Protein AF-A0A1A9NLR8-F1 (afdb_monomer_lite)

Secondary structure (DSSP, 8-state):
--TT-S-TTS-S----EEEEEEEE--TT--EEEEEE--SSTTB----EEESBS-EE---B-TT-TTS-SBPTT--SS-B--SS---SSEES---SSPPPPPTGGGB--B-TTEEEEEEEEESS-SSS--B-B--EEEEEE--S-S---EEEEEEEEEE--STTPPPEEEEEEEEPP-

Structure (mmCIF, N/CA/C/O backbone):
data_AF-A0A1A9NLR8-F1
#
_entry.id   AF-A0A1A9NLR8-F1
#
loop_
_atom_site.group_PDB
_atom_site.id
_atom_site.type_symbol
_atom_site.label_atom_id
_atom_site.label_alt_id
_atom_site.label_comp_id
_atom_site.label_asym_id
_atom_site.label_entity_id
_atom_site.label_seq_id
_atom_site.pdbx_PDB_ins_code
_atom_site.Cartn_x
_atom_site.Cartn_y
_atom_site.Cartn_z
_atom_site.occupancy
_atom_site.B_iso_or_equiv
_atom_site.auth_seq_id
_atom_site.auth_comp_id
_atom_site.auth_asym_id
_atom_site.auth_atom_id
_atom_site.pdbx_PDB_model_num
ATOM 1 N N . MET A 1 1 ? 13.083 24.124 -10.054 1.00 56.16 1 MET A N 1
ATOM 2 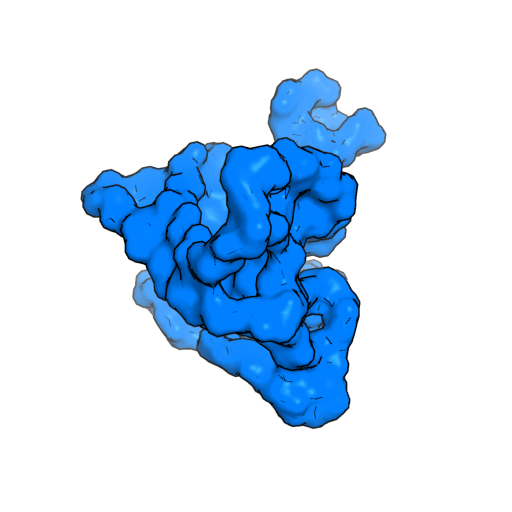C CA . MET A 1 1 ? 12.113 23.399 -9.221 1.00 56.16 1 MET A CA 1
ATOM 3 C C . MET A 1 1 ? 10.734 23.809 -9.664 1.00 56.16 1 MET A C 1
ATOM 5 O O . MET A 1 1 ? 10.439 25.002 -9.686 1.00 56.16 1 MET A O 1
ATOM 9 N N . THR A 1 2 ? 9.950 22.840 -10.097 1.00 62.41 2 THR A N 1
ATOM 10 C CA . THR A 1 2 ? 8.525 23.011 -10.367 1.00 62.41 2 THR A CA 1
ATOM 11 C C . THR A 1 2 ? 7.743 22.633 -9.107 1.00 62.41 2 THR A C 1
ATOM 13 O O . THR A 1 2 ? 8.293 22.059 -8.172 1.00 62.41 2 THR A O 1
ATOM 16 N N . ASN A 1 3 ? 6.459 22.974 -9.032 1.00 70.00 3 ASN A N 1
ATOM 17 C CA . ASN A 1 3 ? 5.599 22.587 -7.905 1.00 70.00 3 ASN A CA 1
ATOM 18 C C . ASN A 1 3 ? 5.229 21.087 -7.903 1.00 70.00 3 ASN A C 1
ATOM 20 O O . ASN A 1 3 ? 4.351 20.692 -7.141 1.00 70.00 3 ASN A O 1
ATOM 24 N N . THR A 1 4 ? 5.856 20.278 -8.762 1.00 75.81 4 THR A N 1
ATOM 25 C CA . THR A 1 4 ? 5.554 18.856 -8.964 1.00 75.81 4 THR A CA 1
ATOM 26 C C . THR A 1 4 ? 6.722 17.926 -8.641 1.00 75.81 4 THR A C 1
ATOM 28 O O . THR A 1 4 ? 6.568 16.732 -8.836 1.00 75.81 4 THR A O 1
ATOM 31 N N . ASP A 1 5 ? 7.862 18.445 -8.169 1.00 80.75 5 ASP A N 1
ATOM 32 C CA . ASP A 1 5 ? 9.069 17.653 -7.888 1.00 80.75 5 ASP A CA 1
ATOM 33 C C . ASP A 1 5 ? 9.018 17.013 -6.488 1.00 80.75 5 ASP A C 1
ATOM 35 O O . ASP A 1 5 ? 8.960 17.733 -5.486 1.00 80.75 5 ASP A O 1
ATOM 39 N N . TYR A 1 6 ? 9.076 15.676 -6.398 1.00 83.69 6 TYR A N 1
ATOM 40 C CA . TYR A 1 6 ? 9.179 14.988 -5.100 1.00 83.69 6 TYR A CA 1
ATOM 41 C C . TYR A 1 6 ? 10.574 15.114 -4.458 1.00 83.69 6 TYR A C 1
ATOM 43 O O . TYR A 1 6 ? 10.671 15.108 -3.229 1.00 83.69 6 TYR A O 1
ATOM 51 N N . ASP A 1 7 ? 11.655 15.218 -5.246 1.00 85.25 7 ASP A N 1
ATOM 52 C CA . ASP A 1 7 ? 13.016 15.445 -4.747 1.00 85.25 7 ASP A CA 1
ATOM 53 C C . ASP A 1 7 ? 13.454 16.881 -5.031 1.00 85.25 7 ASP A C 1
ATOM 55 O O . ASP A 1 7 ? 13.712 17.302 -6.157 1.00 85.25 7 ASP A O 1
ATOM 59 N N . LEU A 1 8 ? 13.583 17.640 -3.947 1.00 83.12 8 LEU A N 1
ATOM 60 C CA . LEU A 1 8 ? 13.893 19.061 -3.996 1.00 83.12 8 LEU A CA 1
ATOM 61 C C . LEU A 1 8 ? 15.324 19.363 -4.472 1.00 83.12 8 LEU A C 1
ATOM 63 O O . LEU A 1 8 ? 15.643 20.521 -4.743 1.00 83.12 8 LEU A O 1
ATOM 67 N N . ASN A 1 9 ? 16.186 18.349 -4.567 1.00 85.44 9 ASN A N 1
ATOM 68 C CA . ASN A 1 9 ? 17.590 18.498 -4.949 1.00 85.44 9 ASN A CA 1
ATOM 69 C C . ASN A 1 9 ? 17.844 18.195 -6.429 1.00 85.44 9 ASN A C 1
ATOM 71 O O . ASN A 1 9 ? 18.928 18.498 -6.931 1.00 85.44 9 ASN A O 1
ATOM 75 N N . THR A 1 10 ? 16.859 17.641 -7.137 1.00 81.50 10 THR A N 1
ATOM 76 C CA . THR A 1 10 ? 16.980 17.303 -8.554 1.00 81.50 10 THR A CA 1
ATOM 77 C C . THR A 1 10 ? 16.056 18.200 -9.373 1.00 81.50 10 THR A C 1
ATOM 79 O O . THR A 1 10 ? 14.843 18.209 -9.203 1.00 81.50 10 THR A O 1
ATOM 82 N N . ALA A 1 11 ? 16.621 19.004 -10.276 1.00 79.56 11 ALA A N 1
ATOM 83 C CA . ALA A 1 11 ? 15.819 19.864 -11.142 1.00 79.56 11 ALA A CA 1
ATOM 84 C C . ALA A 1 11 ? 15.121 19.037 -12.236 1.00 79.56 11 ALA A C 1
ATOM 86 O O . ALA A 1 11 ? 15.792 18.331 -12.987 1.00 79.56 11 ALA A O 1
ATOM 87 N N . GLY A 1 12 ? 13.800 19.169 -12.377 1.00 78.75 12 GLY A N 1
ATOM 88 C CA . GLY A 1 12 ? 13.050 18.469 -13.420 1.00 78.75 12 GLY A CA 1
ATOM 89 C C . GLY A 1 12 ? 11.536 18.579 -13.258 1.00 78.75 12 GLY A C 1
ATOM 90 O O . GLY A 1 12 ? 11.031 19.604 -12.800 1.00 78.75 12 GLY A O 1
ATOM 91 N N . SER A 1 13 ? 10.840 17.533 -13.707 1.00 75.69 13 SER A N 1
ATOM 92 C CA . SER A 1 13 ? 9.443 17.236 -13.383 1.00 75.69 13 SER A CA 1
ATOM 93 C C . SER A 1 13 ? 9.402 15.801 -12.867 1.00 75.69 13 SER A C 1
ATOM 95 O O . SER A 1 13 ? 9.270 14.861 -13.645 1.00 75.69 13 SER A O 1
ATOM 97 N N . GLN A 1 14 ? 9.641 15.643 -11.567 1.00 80.62 14 GLN A N 1
ATOM 98 C CA . GLN A 1 14 ? 9.671 14.347 -10.888 1.00 80.62 14 GLN A CA 1
ATOM 99 C C . GLN A 1 14 ? 8.353 14.098 -10.161 1.00 80.62 14 GLN A C 1
ATOM 101 O O . GLN A 1 14 ? 8.202 14.476 -9.000 1.00 80.62 14 GLN A O 1
ATOM 106 N N . TYR A 1 15 ? 7.403 13.474 -10.848 1.00 84.12 15 TYR A N 1
ATOM 107 C CA . TYR A 1 15 ? 6.089 13.189 -10.284 1.00 84.12 15 TYR A CA 1
ATOM 108 C C . TYR A 1 15 ? 6.140 12.044 -9.275 1.00 84.12 15 TYR A C 1
ATOM 110 O O . TYR A 1 15 ? 6.927 11.110 -9.411 1.00 84.12 15 TYR A O 1
ATOM 118 N N . LEU A 1 16 ? 5.296 12.145 -8.249 1.00 86.31 16 LEU A N 1
ATOM 119 C CA . LEU A 1 16 ? 5.011 11.043 -7.343 1.00 86.31 16 LEU A CA 1
ATOM 120 C C . LEU A 1 16 ? 3.838 10.237 -7.904 1.00 86.31 16 LEU A C 1
ATOM 122 O O . LEU A 1 16 ? 2.772 10.798 -8.171 1.00 86.31 16 LEU A O 1
ATOM 126 N N . GLU A 1 17 ? 4.034 8.934 -7.992 1.00 87.31 17 GLU A N 1
ATOM 127 C CA . GLU A 1 17 ? 3.008 7.934 -8.240 1.00 87.31 17 GLU A CA 1
ATOM 128 C C . GLU A 1 17 ? 2.743 7.195 -6.923 1.00 87.31 17 GLU A C 1
ATOM 130 O O . GLU A 1 17 ? 3.635 6.587 -6.325 1.00 87.31 17 GLU A O 1
ATOM 135 N N . VAL A 1 18 ? 1.522 7.297 -6.405 1.00 89.69 18 VAL A N 1
ATOM 136 C CA . VAL A 1 18 ? 1.140 6.571 -5.193 1.00 89.69 18 VAL A CA 1
ATOM 137 C C . VAL A 1 18 ? 0.496 5.263 -5.620 1.00 89.69 18 VAL A C 1
ATOM 139 O O . VAL A 1 18 ? -0.662 5.257 -6.023 1.00 89.69 18 VAL A O 1
ATOM 142 N N . ASN A 1 19 ? 1.228 4.160 -5.471 1.00 89.44 19 ASN A N 1
ATOM 143 C CA . ASN A 1 19 ? 0.730 2.819 -5.792 1.00 89.44 19 ASN A CA 1
ATOM 144 C C . ASN A 1 19 ? 0.141 2.083 -4.581 1.00 89.44 19 ASN A C 1
ATOM 146 O O . ASN A 1 19 ? -0.362 0.962 -4.674 1.00 89.44 19 ASN A O 1
ATOM 150 N N . ASP A 1 20 ? 0.275 2.673 -3.397 1.00 93.62 20 ASP A N 1
ATOM 151 C CA . ASP A 1 20 ? -0.060 1.999 -2.158 1.00 93.62 20 ASP A CA 1
ATOM 152 C C . ASP A 1 20 ? -0.366 2.983 -1.035 1.00 93.62 20 ASP A C 1
ATOM 154 O O . ASP A 1 20 ? 0.309 4.005 -0.853 1.00 93.62 20 ASP A O 1
ATOM 158 N N . PHE A 1 21 ? -1.395 2.649 -0.266 1.00 93.69 21 PHE A N 1
ATOM 159 C CA . PHE A 1 21 ? -1.870 3.443 0.848 1.00 93.69 21 PHE A CA 1
ATOM 160 C C . PHE A 1 21 ? -2.274 2.559 2.029 1.00 93.69 21 PHE A C 1
ATOM 162 O O . PHE A 1 21 ? -3.135 1.685 1.919 1.00 93.69 21 PHE A O 1
ATOM 169 N N . VAL A 1 22 ? -1.708 2.853 3.200 1.00 96.06 22 VAL A N 1
ATOM 170 C CA . VAL A 1 22 ? -1.943 2.103 4.436 1.00 96.06 22 VAL A CA 1
ATOM 171 C C . VAL A 1 22 ? -2.529 2.974 5.523 1.00 96.06 22 VAL A C 1
ATOM 173 O O . VAL A 1 22 ? -2.077 4.092 5.774 1.00 96.06 22 VAL A O 1
ATOM 176 N N . ARG A 1 23 ? -3.503 2.405 6.232 1.00 96.44 23 ARG A N 1
ATOM 177 C CA . ARG A 1 23 ? -4.078 2.949 7.460 1.00 96.44 23 ARG A CA 1
ATOM 178 C C . ARG A 1 23 ? -3.691 2.083 8.652 1.00 96.44 23 ARG A C 1
ATOM 180 O O . ARG A 1 23 ? -3.844 0.865 8.597 1.00 96.44 23 ARG A O 1
ATOM 187 N N . ALA A 1 24 ? -3.258 2.706 9.743 1.00 95.69 24 ALA A N 1
ATOM 188 C CA . ALA A 1 24 ? -2.900 2.036 10.995 1.00 95.69 24 ALA A CA 1
ATOM 189 C C . ALA A 1 24 ? -3.985 2.183 12.083 1.00 95.69 24 ALA A C 1
ATOM 191 O O . ALA A 1 24 ? -4.933 2.956 11.942 1.00 95.69 24 ALA A O 1
ATOM 192 N N . GLY A 1 25 ? -3.804 1.484 13.210 1.00 93.94 25 GLY A N 1
ATOM 193 C CA . GLY A 1 25 ? -4.610 1.656 14.427 1.00 93.94 25 GLY A CA 1
ATOM 194 C C . GLY A 1 25 ? -5.701 0.603 14.636 1.00 93.94 25 GLY A C 1
ATOM 195 O O . GLY A 1 25 ? -6.610 0.798 15.443 1.00 93.94 25 GLY A O 1
ATOM 196 N N . PHE A 1 26 ? -5.625 -0.520 13.923 1.00 95.06 26 PHE A N 1
ATOM 197 C CA . PHE A 1 26 ? -6.649 -1.568 13.946 1.00 95.06 26 PHE A CA 1
ATOM 198 C C . PHE A 1 26 ? -6.274 -2.787 14.798 1.00 95.06 26 PHE A C 1
ATOM 200 O O . PHE A 1 26 ? -6.958 -3.812 14.736 1.00 95.06 26 PHE A O 1
ATOM 207 N N . SER A 1 27 ? -5.202 -2.700 15.593 1.00 94.12 27 SER A N 1
ATOM 208 C CA . SER A 1 27 ? -4.719 -3.829 16.395 1.00 94.12 27 SER A CA 1
ATOM 209 C C . SER A 1 27 ? -5.808 -4.352 17.333 1.00 94.12 27 SER A C 1
ATOM 211 O O . SER A 1 27 ? -6.480 -3.582 18.019 1.00 94.12 27 SER A O 1
ATOM 213 N N . GLY A 1 28 ? -6.022 -5.670 17.319 1.00 92.88 28 GLY A N 1
ATOM 214 C CA . GLY A 1 28 ? -7.072 -6.329 18.100 1.00 92.88 28 GLY A CA 1
ATOM 215 C C . GLY A 1 28 ? -8.507 -6.025 17.648 1.00 92.88 28 GLY A C 1
ATOM 216 O O . GLY A 1 28 ? -9.447 -6.469 18.306 1.00 92.88 28 GLY A O 1
ATOM 217 N N . ARG A 1 29 ? -8.711 -5.296 16.541 1.00 92.62 29 ARG A N 1
ATOM 218 C CA . ARG A 1 29 ? -10.044 -4.924 16.054 1.00 92.62 29 ARG A CA 1
ATOM 219 C C . ARG A 1 29 ? -10.490 -5.770 14.867 1.00 92.62 29 ARG A C 1
ATOM 221 O O . ARG A 1 29 ? -9.722 -6.090 13.952 1.00 92.62 29 ARG A O 1
ATOM 228 N N . THR A 1 30 ? -11.792 -6.052 14.849 1.00 94.38 30 THR A N 1
ATOM 229 C CA . THR A 1 30 ? -12.476 -6.527 13.642 1.00 94.38 30 THR A CA 1
ATOM 230 C C . THR A 1 30 ? -12.635 -5.357 12.680 1.00 94.38 30 THR A C 1
ATOM 232 O O . THR A 1 30 ? -13.069 -4.271 13.073 1.00 94.38 30 THR A O 1
ATOM 235 N N . VAL A 1 31 ? -12.281 -5.576 11.419 1.00 95.94 31 VAL A N 1
ATOM 236 C CA . VAL A 1 31 ? -12.308 -4.554 10.374 1.00 95.94 31 VAL A CA 1
ATOM 237 C C . VAL A 1 31 ? -13.128 -5.064 9.202 1.00 95.94 31 VAL A C 1
ATOM 239 O O . VAL A 1 31 ? -12.926 -6.188 8.753 1.00 95.94 31 VAL A O 1
ATOM 242 N N . ASN A 1 32 ? -14.015 -4.213 8.696 1.00 96.56 32 ASN A N 1
ATOM 243 C CA . ASN A 1 32 ? -14.578 -4.338 7.359 1.00 96.56 32 ASN A CA 1
ATOM 244 C C . ASN A 1 32 ? -13.941 -3.247 6.506 1.00 96.56 32 ASN A C 1
ATOM 246 O O . ASN A 1 32 ? -13.898 -2.093 6.930 1.00 96.56 32 ASN A O 1
ATOM 250 N N . ALA A 1 33 ? -13.454 -3.593 5.327 1.00 95.44 33 ALA A N 1
ATOM 251 C CA . ALA A 1 33 ? -12.864 -2.630 4.417 1.00 95.44 33 ALA A CA 1
ATOM 252 C C . ALA A 1 33 ? -13.456 -2.817 3.019 1.00 95.44 33 ALA A C 1
ATOM 254 O O . ALA A 1 33 ? -13.974 -3.881 2.680 1.00 95.44 33 ALA A O 1
ATOM 255 N N . GLY A 1 34 ? -13.473 -1.733 2.260 1.00 93.19 34 GLY A N 1
ATOM 256 C CA . GLY A 1 34 ? -14.136 -1.645 0.971 1.00 93.19 34 GLY A CA 1
ATOM 257 C C . GLY A 1 34 ? -13.576 -0.481 0.179 1.00 93.19 34 GLY A C 1
ATOM 258 O O . GLY A 1 34 ? -12.877 0.375 0.721 1.00 93.19 34 GLY A O 1
ATOM 259 N N . TYR A 1 35 ? -13.905 -0.432 -1.098 1.00 91.06 35 TYR A N 1
ATOM 260 C CA . TYR A 1 35 ? -13.591 0.700 -1.950 1.00 91.06 35 TYR A CA 1
ATOM 261 C C . TYR A 1 35 ? -14.752 0.967 -2.897 1.00 91.06 35 TYR A C 1
ATOM 263 O O . TYR A 1 35 ? -15.593 0.098 -3.133 1.00 91.06 35 TYR A O 1
ATOM 271 N N . PHE A 1 36 ? -14.802 2.188 -3.406 1.00 86.69 36 PHE A N 1
ATOM 272 C CA . PHE A 1 36 ? -15.692 2.582 -4.480 1.00 86.69 36 PHE A CA 1
ATOM 273 C C . PHE A 1 36 ? -14.846 3.091 -5.641 1.00 86.69 36 PHE A C 1
ATOM 275 O O . PHE A 1 36 ? -13.907 3.858 -5.429 1.00 86.69 36 PHE A O 1
ATOM 282 N N . VAL A 1 37 ? -15.200 2.638 -6.841 1.00 73.19 37 VAL A N 1
ATOM 283 C CA . VAL A 1 37 ? -14.606 3.080 -8.102 1.00 73.19 37 VAL A CA 1
ATOM 284 C C . VAL A 1 37 ? -15.657 3.912 -8.818 1.00 73.19 37 VAL A C 1
ATOM 286 O O . VAL A 1 37 ? -16.775 3.436 -9.045 1.00 73.19 37 VAL A O 1
ATOM 289 N N . ASN A 1 38 ? -15.325 5.152 -9.153 1.00 68.69 38 ASN A N 1
ATOM 290 C CA . ASN A 1 38 ? -16.161 5.966 -10.015 1.00 68.69 38 ASN A CA 1
ATOM 291 C C . ASN A 1 38 ? -16.040 5.469 -11.460 1.00 68.69 38 ASN A C 1
ATOM 293 O O . ASN A 1 38 ? -14.969 5.096 -11.922 1.00 68.69 38 ASN A O 1
ATOM 297 N N . ASN A 1 39 ? -17.133 5.492 -12.214 1.00 63.28 39 ASN A N 1
ATOM 298 C CA . ASN A 1 39 ? -17.163 5.015 -13.600 1.00 63.28 39 ASN A CA 1
ATOM 299 C C . ASN A 1 39 ? -16.531 5.998 -14.608 1.00 63.28 39 ASN A C 1
ATOM 301 O O . ASN A 1 39 ? -16.740 5.864 -15.815 1.00 63.28 39 ASN A O 1
ATOM 305 N N . SER A 1 40 ? -15.799 7.004 -14.132 1.00 61.12 40 SER A N 1
ATOM 306 C CA . SER A 1 40 ? -15.015 7.892 -14.978 1.00 61.12 40 SER A CA 1
ATOM 307 C C . SER A 1 40 ? -13.667 7.249 -15.286 1.00 61.12 40 SER A C 1
ATOM 309 O O . SER A 1 40 ? -13.002 6.794 -14.363 1.00 61.12 40 SER A O 1
ATOM 311 N N . ASN A 1 41 ? -13.223 7.293 -16.544 1.00 60.28 41 ASN A N 1
ATOM 312 C CA . ASN A 1 41 ? -11.914 6.797 -17.011 1.00 60.28 41 ASN A CA 1
ATOM 313 C C . ASN A 1 41 ? -10.696 7.570 -16.428 1.00 60.28 41 ASN A C 1
ATOM 315 O O . ASN A 1 41 ? -9.700 7.743 -17.121 1.00 60.28 41 ASN A O 1
ATOM 319 N N . GLN A 1 42 ? -10.806 8.145 -15.227 1.00 60.31 42 GLN A N 1
ATOM 320 C CA . GLN A 1 42 ? -9.800 8.991 -14.571 1.00 60.31 42 GLN A CA 1
ATOM 321 C C . GLN A 1 42 ? -9.413 8.510 -13.162 1.00 60.31 42 GLN A C 1
ATOM 323 O O . GLN A 1 42 ? -8.542 9.119 -12.543 1.00 60.31 42 GLN A O 1
ATOM 328 N N . GLU A 1 43 ? -10.072 7.467 -12.652 1.00 60.00 43 GLU A N 1
ATOM 329 C CA . GLU A 1 43 ? -9.700 6.768 -11.419 1.00 60.00 43 GLU A CA 1
ATOM 330 C C . GLU A 1 43 ? -9.198 5.379 -11.805 1.00 60.00 43 GLU A C 1
ATOM 332 O O . GLU A 1 43 ? -9.893 4.675 -12.544 1.00 60.00 43 GLU A O 1
ATOM 337 N N . ASP A 1 44 ? -8.027 4.984 -11.309 1.00 68.25 44 ASP A N 1
ATOM 338 C CA . ASP A 1 44 ? -7.579 3.599 -11.419 1.00 68.25 44 ASP A CA 1
ATOM 339 C C . ASP A 1 44 ? -8.073 2.789 -10.214 1.00 68.25 44 ASP A C 1
ATOM 341 O O . ASP A 1 44 ? -8.422 3.304 -9.141 1.00 68.25 44 ASP A O 1
ATOM 345 N N . VAL A 1 45 ? -8.206 1.489 -10.436 1.00 72.00 45 VAL A N 1
ATOM 346 C CA . VAL A 1 45 ? -8.878 0.565 -9.539 1.00 72.00 45 VAL A CA 1
ATOM 347 C C . VAL A 1 45 ? -8.020 0.245 -8.320 1.00 72.00 45 VAL A C 1
ATOM 349 O O . VAL A 1 45 ? -6.802 0.100 -8.381 1.00 72.00 45 VAL A O 1
ATOM 352 N N . VAL A 1 46 ? -8.682 0.032 -7.180 1.00 85.00 46 VAL A N 1
ATOM 353 C CA . VAL A 1 46 ? -8.038 -0.664 -6.063 1.00 85.00 46 VAL A CA 1
ATOM 354 C C . VAL A 1 46 ? -7.812 -2.113 -6.487 1.00 85.00 46 VAL A C 1
ATOM 356 O O . VAL A 1 46 ? -8.758 -2.901 -6.550 1.00 85.00 46 VAL A O 1
ATOM 359 N N . SER A 1 47 ? -6.564 -2.476 -6.768 1.00 82.06 47 SER A N 1
ATOM 360 C CA . SER A 1 47 ? -6.217 -3.819 -7.244 1.00 82.06 47 SER A CA 1
ATOM 361 C C . SER A 1 47 ? -6.155 -4.836 -6.105 1.00 82.06 47 SER A C 1
ATOM 363 O O . SER A 1 47 ? -6.472 -6.013 -6.294 1.00 82.06 47 SER A O 1
ATOM 365 N N . ARG A 1 48 ? -5.779 -4.399 -4.893 1.00 88.31 48 ARG A N 1
ATOM 366 C CA . ARG A 1 48 ? -5.680 -5.262 -3.706 1.00 88.31 48 ARG A CA 1
ATOM 367 C C . ARG A 1 48 ? -6.047 -4.523 -2.431 1.00 88.31 48 ARG A C 1
ATOM 369 O O . ARG A 1 48 ? -5.858 -3.317 -2.305 1.00 88.31 48 ARG A O 1
ATOM 376 N N . MET A 1 49 ? -6.535 -5.293 -1.464 1.00 92.62 49 MET A N 1
ATOM 377 C CA . MET A 1 49 ? -6.808 -4.840 -0.107 1.00 92.62 49 MET A CA 1
ATOM 378 C C . MET A 1 49 ? -6.440 -5.946 0.881 1.00 92.62 49 MET A C 1
ATOM 380 O O . MET A 1 49 ? -6.850 -7.093 0.693 1.00 92.62 49 MET A O 1
ATOM 384 N N . GLY A 1 50 ? -5.697 -5.619 1.938 1.00 93.81 50 GLY A N 1
ATOM 385 C CA . GLY A 1 50 ? -5.181 -6.629 2.864 1.00 93.81 50 GLY A CA 1
ATOM 386 C C . GLY A 1 50 ? -4.858 -6.125 4.269 1.00 93.81 50 GLY A C 1
ATOM 387 O O . GLY A 1 50 ? -4.924 -4.935 4.566 1.00 93.81 50 GLY A O 1
ATOM 388 N N . ARG A 1 51 ? -4.518 -7.065 5.161 1.00 95.75 51 ARG A N 1
ATOM 389 C CA . ARG A 1 51 ? -4.055 -6.800 6.537 1.00 95.75 51 ARG A CA 1
ATOM 390 C C . ARG A 1 51 ? -2.535 -6.923 6.597 1.00 95.75 51 ARG A C 1
ATOM 392 O O . ARG A 1 51 ? -2.015 -7.966 6.986 1.00 95.75 51 ARG A O 1
ATOM 399 N N . THR A 1 52 ? -1.829 -5.893 6.150 1.00 95.75 52 THR A N 1
ATOM 400 C CA . THR A 1 52 ? -0.361 -5.830 6.133 1.00 95.75 52 THR A CA 1
ATOM 401 C C . THR A 1 52 ? 0.109 -4.376 6.209 1.00 95.75 52 THR A C 1
ATOM 403 O O . THR A 1 52 ? -0.686 -3.458 6.039 1.00 95.75 52 THR A O 1
ATOM 406 N N . ASN A 1 53 ? 1.395 -4.170 6.484 1.00 96.00 53 ASN A N 1
ATOM 407 C CA . ASN A 1 53 ? 2.083 -2.884 6.350 1.00 96.00 53 ASN A CA 1
ATOM 408 C C . ASN A 1 53 ? 3.176 -2.940 5.267 1.00 96.00 53 ASN A C 1
ATOM 410 O O . ASN A 1 53 ? 4.109 -2.140 5.289 1.00 96.00 53 ASN A O 1
ATOM 414 N N . VAL A 1 54 ? 3.114 -3.926 4.374 1.00 95.81 54 VAL A N 1
ATOM 415 C CA . VAL A 1 54 ? 4.135 -4.174 3.357 1.00 95.81 54 VAL A CA 1
ATOM 416 C C . VAL A 1 54 ? 3.497 -4.117 1.986 1.00 95.81 54 VAL A C 1
ATOM 418 O O . VAL A 1 54 ? 2.708 -4.992 1.633 1.00 95.81 54 VAL A O 1
ATOM 421 N N . SER A 1 55 ? 3.908 -3.130 1.199 1.00 94.81 55 SER A N 1
ATOM 422 C CA . SER A 1 55 ? 3.548 -3.071 -0.206 1.00 94.81 55 SER A CA 1
ATOM 423 C C . SER A 1 55 ? 4.485 -3.953 -1.017 1.00 94.81 55 SER A C 1
ATOM 425 O O . SER A 1 55 ? 5.698 -3.725 -1.078 1.00 94.81 55 SER A O 1
ATOM 427 N N . VAL A 1 56 ? 3.927 -5.002 -1.614 1.00 93.56 56 VAL A N 1
ATOM 428 C CA . VAL A 1 56 ? 4.669 -5.898 -2.503 1.00 93.56 56 VAL A CA 1
ATOM 429 C C . VAL A 1 56 ? 4.510 -5.412 -3.928 1.00 93.56 56 VAL A C 1
ATOM 431 O O . VAL A 1 56 ? 3.396 -5.391 -4.456 1.00 93.56 56 VAL A O 1
ATOM 434 N N . GLN A 1 57 ? 5.631 -5.071 -4.555 1.00 90.75 57 GLN A N 1
ATOM 435 C CA . GLN A 1 57 ? 5.674 -4.632 -5.942 1.00 90.75 57 GLN A CA 1
ATOM 436 C C . GLN A 1 57 ? 4.995 -5.664 -6.850 1.00 90.75 57 GLN A C 1
ATOM 438 O O . GLN A 1 57 ? 5.270 -6.864 -6.758 1.00 90.75 57 GLN A O 1
ATOM 443 N N . HIS A 1 58 ? 4.129 -5.179 -7.733 1.00 86.62 58 HIS A N 1
ATOM 444 C CA . HIS A 1 58 ? 3.453 -5.953 -8.765 1.00 86.62 58 HIS A CA 1
ATOM 445 C C . HIS A 1 58 ? 3.765 -5.325 -10.124 1.00 86.62 58 HIS A C 1
ATOM 447 O O . HIS A 1 58 ? 3.794 -4.104 -10.238 1.00 86.62 58 HIS A O 1
ATOM 453 N N . ARG A 1 59 ? 4.019 -6.150 -11.143 1.00 86.00 59 ARG A N 1
ATOM 454 C CA . ARG A 1 59 ? 4.193 -5.702 -12.529 1.00 86.00 59 ARG A CA 1
ATOM 455 C C . ARG A 1 59 ? 3.361 -6.589 -13.442 1.00 86.00 59 ARG A C 1
ATOM 457 O O . ARG A 1 59 ? 3.368 -7.809 -13.267 1.00 86.00 59 ARG A O 1
ATOM 464 N N . ALA A 1 60 ? 2.668 -5.978 -14.396 1.00 85.62 60 ALA A N 1
ATOM 465 C CA . ALA A 1 60 ? 1.912 -6.695 -15.412 1.00 85.62 60 ALA A CA 1
ATOM 466 C C . ALA A 1 60 ? 2.843 -7.287 -16.482 1.00 85.62 60 ALA A C 1
ATOM 468 O O . ALA A 1 60 ? 3.931 -6.767 -16.747 1.00 85.62 60 ALA A O 1
ATOM 469 N N . ASP A 1 61 ? 2.421 -8.390 -17.091 1.00 87.38 61 ASP A N 1
ATOM 470 C CA . ASP A 1 61 ? 3.058 -8.952 -18.274 1.00 87.38 61 ASP A CA 1
ATOM 471 C C . ASP A 1 61 ? 2.872 -7.987 -19.452 1.00 87.38 61 ASP A C 1
ATOM 473 O O . ASP A 1 61 ? 1.751 -7.701 -19.863 1.00 87.38 61 ASP A O 1
ATOM 477 N N . ALA A 1 62 ? 3.978 -7.504 -20.022 1.00 84.75 62 ALA A N 1
ATOM 478 C CA . ALA A 1 62 ? 3.958 -6.555 -21.135 1.00 84.75 62 ALA A CA 1
ATOM 479 C C . ALA A 1 62 ? 3.288 -7.107 -22.411 1.00 84.75 62 ALA A C 1
ATOM 481 O O . ALA A 1 62 ? 2.960 -6.340 -23.315 1.00 84.75 62 ALA A O 1
ATOM 482 N N . SER A 1 63 ? 3.113 -8.428 -22.518 1.00 88.25 63 SER A N 1
ATOM 483 C CA . SER A 1 63 ? 2.387 -9.066 -23.619 1.00 88.25 63 SER A CA 1
ATOM 484 C C . SER A 1 63 ? 0.873 -9.155 -23.390 1.00 88.25 63 SER A C 1
ATOM 486 O O . SER A 1 63 ? 0.129 -9.404 -24.342 1.00 88.25 63 SER A O 1
ATOM 488 N N . ASP A 1 64 ? 0.401 -8.920 -22.162 1.00 85.06 64 ASP A N 1
ATOM 489 C CA . ASP A 1 64 ? -1.017 -8.904 -21.823 1.00 85.06 64 ASP A CA 1
ATOM 490 C C . ASP A 1 64 ? -1.587 -7.487 -21.941 1.00 85.06 64 ASP A C 1
ATOM 492 O O . ASP A 1 64 ? -1.477 -6.660 -21.037 1.00 85.06 64 ASP A O 1
ATOM 496 N N . ALA A 1 65 ? -2.279 -7.229 -23.050 1.00 77.50 65 ALA A N 1
ATOM 497 C CA . ALA A 1 65 ? -2.939 -5.951 -23.308 1.00 77.50 65 ALA A CA 1
ATOM 498 C C . ALA A 1 65 ? -4.049 -5.597 -22.296 1.00 77.50 65 ALA A C 1
ATOM 500 O O . ALA A 1 65 ? -4.540 -4.471 -22.315 1.00 77.50 65 ALA A O 1
ATOM 501 N N . THR A 1 66 ? -4.479 -6.537 -21.445 1.00 78.62 66 THR A N 1
ATOM 502 C CA . THR A 1 66 ? -5.445 -6.266 -20.372 1.00 78.62 66 THR A CA 1
ATOM 503 C C . THR A 1 66 ? -4.789 -5.790 -19.078 1.00 78.62 66 THR A C 1
ATOM 505 O O . THR A 1 66 ? -5.494 -5.269 -18.219 1.00 78.62 66 THR A O 1
ATOM 508 N N . GLY A 1 67 ? -3.472 -5.975 -18.919 1.00 76.06 67 GLY A N 1
ATOM 509 C CA . GLY A 1 67 ? -2.736 -5.643 -17.695 1.00 76.06 67 GLY A CA 1
ATOM 510 C C . GLY A 1 67 ? -3.032 -6.556 -16.495 1.00 76.06 67 GLY A C 1
ATOM 511 O O . GLY A 1 67 ? -2.517 -6.317 -15.404 1.00 76.06 67 GLY A O 1
ATOM 512 N N . GLN A 1 68 ? -3.840 -7.607 -16.671 1.00 79.38 68 GLN A N 1
ATOM 513 C CA . GLN A 1 68 ? -4.341 -8.430 -15.565 1.00 79.38 68 GLN A CA 1
ATOM 514 C C . GLN A 1 68 ? -3.409 -9.588 -15.198 1.00 79.38 68 GLN A C 1
ATOM 516 O O . GLN A 1 68 ? -3.472 -10.109 -14.082 1.00 79.38 68 GLN A O 1
ATOM 521 N N . THR A 1 69 ? -2.563 -10.020 -16.130 1.00 88.56 69 THR A N 1
ATOM 522 C CA . THR A 1 69 ? -1.614 -11.113 -15.925 1.00 88.56 69 THR A CA 1
ATOM 523 C C . THR A 1 69 ? -0.344 -10.578 -15.266 1.00 88.56 69 THR A C 1
ATOM 525 O O . THR A 1 69 ? 0.311 -9.711 -15.845 1.00 88.56 69 THR A O 1
ATOM 528 N N . PRO A 1 70 ? 0.060 -11.084 -14.085 1.00 89.69 70 PRO A N 1
ATOM 529 C CA . PRO A 1 70 ? 1.348 -10.732 -13.499 1.00 89.69 70 PRO A CA 1
ATOM 530 C C . PRO A 1 70 ? 2.506 -11.192 -14.393 1.00 89.69 70 PRO A C 1
ATOM 532 O O . PRO A 1 70 ? 2.501 -12.319 -14.893 1.00 89.69 70 PRO A O 1
ATOM 535 N N . ALA A 1 71 ? 3.533 -10.357 -14.543 1.00 90.69 71 ALA A N 1
ATOM 536 C CA . ALA A 1 71 ? 4.772 -10.738 -15.213 1.00 90.69 71 ALA A CA 1
ATOM 537 C C . ALA A 1 71 ? 5.465 -11.906 -14.488 1.00 90.69 71 ALA A C 1
ATOM 539 O O . ALA A 1 71 ? 5.291 -12.116 -13.286 1.00 90.69 71 ALA A O 1
ATOM 540 N N . SER A 1 72 ? 6.324 -12.641 -15.201 1.00 92.12 72 SER A N 1
ATOM 541 C CA . SER A 1 72 ? 7.065 -13.780 -14.640 1.00 92.12 72 SER A CA 1
ATOM 542 C C . SER A 1 72 ? 7.740 -13.452 -13.297 1.00 92.12 72 SER A C 1
ATOM 544 O O . SER A 1 72 ? 8.564 -12.542 -13.201 1.00 92.12 72 SER A O 1
ATOM 546 N N . GLY A 1 73 ? 7.426 -14.249 -12.272 1.00 93.31 73 GLY A N 1
ATOM 547 C CA . GLY A 1 73 ? 7.929 -14.102 -10.903 1.00 93.31 73 GLY A CA 1
ATOM 548 C C . GLY A 1 73 ? 7.065 -13.217 -10.003 1.00 93.31 73 GLY A C 1
ATOM 549 O O . GLY A 1 73 ? 7.117 -13.395 -8.790 1.00 93.31 73 GLY A O 1
ATOM 550 N N . TYR A 1 74 ? 6.243 -12.325 -10.56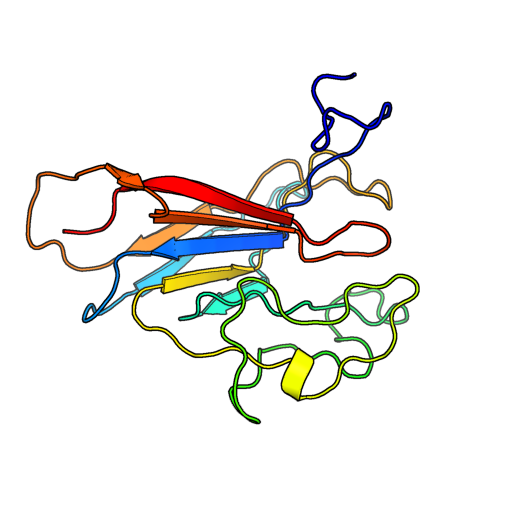2 1.00 92.56 74 TYR A N 1
ATOM 551 C CA . TYR A 1 74 ? 5.287 -11.526 -9.799 1.00 92.56 74 TYR A CA 1
ATOM 552 C C . TYR A 1 74 ? 4.022 -12.326 -9.484 1.00 92.56 74 TYR A C 1
ATOM 554 O O . TYR A 1 74 ? 3.637 -13.238 -10.216 1.00 92.56 74 TYR A O 1
ATOM 562 N N . VAL A 1 75 ? 3.366 -11.984 -8.377 1.00 92.56 75 VAL A N 1
ATOM 563 C CA . VAL A 1 75 ? 2.147 -12.664 -7.920 1.00 92.56 75 VAL A CA 1
ATOM 564 C C . VAL A 1 75 ? 0.981 -11.692 -7.787 1.00 92.56 75 VAL A C 1
ATOM 566 O O . VAL A 1 75 ? 1.132 -10.577 -7.292 1.00 92.56 75 VAL A O 1
ATOM 569 N N . ALA A 1 76 ? -0.216 -12.149 -8.162 1.00 88.50 76 ALA A N 1
ATOM 570 C CA . ALA A 1 76 ? -1.440 -11.359 -8.028 1.00 88.50 76 ALA A CA 1
ATOM 571 C C . ALA A 1 76 ? -1.782 -11.045 -6.558 1.00 88.50 76 ALA A C 1
ATOM 573 O O . ALA A 1 76 ? -2.373 -10.012 -6.264 1.00 88.50 76 ALA A O 1
ATOM 574 N N . GLN A 1 77 ? -1.393 -11.909 -5.614 1.00 90.56 77 GLN A N 1
ATOM 575 C CA . GLN A 1 77 ? -1.531 -11.669 -4.176 1.00 90.56 77 GLN A CA 1
ATOM 576 C C . GLN A 1 77 ? -0.210 -11.946 -3.456 1.00 90.56 77 GLN A C 1
ATOM 578 O O . GLN A 1 77 ? 0.393 -12.989 -3.721 1.00 90.56 77 GLN A O 1
ATOM 583 N N . PRO A 1 78 ? 0.224 -11.060 -2.537 1.00 94.00 78 PRO A N 1
ATOM 584 C CA . PRO A 1 78 ? 1.430 -11.267 -1.747 1.00 94.00 78 PRO A CA 1
ATOM 585 C C . PRO A 1 78 ? 1.458 -12.629 -1.057 1.00 94.00 78 PRO A C 1
ATOM 587 O O . PRO A 1 78 ? 0.475 -13.069 -0.457 1.00 94.00 78 PRO A O 1
ATOM 590 N N . LEU A 1 79 ? 2.615 -13.277 -1.101 1.00 96.12 79 LEU A N 1
ATOM 591 C CA . LEU A 1 79 ? 2.847 -14.529 -0.399 1.00 96.12 79 LEU A CA 1
ATOM 592 C C . LEU A 1 79 ? 2.997 -14.279 1.108 1.00 96.12 79 LEU A C 1
ATOM 594 O O . LEU A 1 79 ? 3.541 -13.267 1.542 1.00 96.12 79 LEU A O 1
ATOM 598 N N . THR A 1 80 ? 2.597 -15.247 1.926 1.00 95.38 80 THR A N 1
ATOM 599 C CA . THR A 1 80 ? 2.896 -15.260 3.373 1.00 95.38 80 THR A CA 1
ATOM 600 C C . THR A 1 80 ? 4.044 -16.210 3.727 1.00 95.38 80 THR A C 1
ATOM 602 O O . THR A 1 80 ? 4.459 -16.292 4.882 1.00 95.38 80 THR A O 1
ATOM 605 N N . THR A 1 81 ? 4.569 -16.919 2.724 1.00 91.69 81 THR A N 1
ATOM 606 C CA . THR A 1 81 ? 5.705 -17.847 2.801 1.00 91.69 81 THR A CA 1
ATOM 607 C C . THR A 1 81 ? 6.600 -17.653 1.568 1.00 91.69 81 THR A C 1
ATOM 609 O O . THR A 1 81 ? 6.039 -17.527 0.478 1.00 91.69 81 THR A O 1
ATOM 612 N N . PRO A 1 82 ? 7.946 -17.682 1.652 1.00 91.62 82 PRO A N 1
ATOM 613 C CA . PRO A 1 82 ? 8.806 -17.961 2.815 1.00 91.62 82 PRO A CA 1
ATOM 614 C C . PRO A 1 82 ? 8.770 -16.814 3.841 1.00 91.62 82 PRO A C 1
ATOM 616 O O . PRO A 1 82 ? 7.875 -15.985 3.748 1.00 91.62 82 PRO A O 1
ATOM 619 N N . THR A 1 83 ? 9.685 -16.778 4.826 1.00 92.62 83 THR A N 1
ATOM 620 C CA . THR A 1 83 ? 9.716 -15.757 5.898 1.00 92.62 83 THR A CA 1
ATOM 621 C C . THR A 1 83 ? 9.292 -14.383 5.374 1.00 92.62 83 THR A C 1
ATOM 623 O O . THR A 1 83 ? 10.032 -13.793 4.581 1.00 92.62 83 THR A O 1
ATOM 626 N N . PRO A 1 84 ? 8.100 -13.905 5.764 1.00 93.44 84 PRO A N 1
ATOM 627 C CA . PRO A 1 84 ? 7.491 -12.780 5.088 1.00 93.44 84 PRO A CA 1
ATOM 628 C C . PRO A 1 84 ? 8.226 -11.482 5.418 1.00 93.44 84 PRO A C 1
ATOM 630 O O . PRO A 1 84 ? 8.650 -11.271 6.557 1.00 93.44 84 PRO A O 1
ATOM 633 N N . ALA A 1 85 ? 8.368 -10.603 4.426 1.00 94.50 85 ALA A N 1
ATOM 634 C CA . ALA A 1 85 ? 8.988 -9.301 4.637 1.00 94.50 85 ALA A CA 1
ATOM 635 C C . ALA A 1 85 ? 8.155 -8.429 5.585 1.00 94.50 85 ALA A C 1
ATOM 637 O O . ALA A 1 85 ? 6.928 -8.501 5.601 1.00 94.50 85 ALA A O 1
ATOM 638 N N . SER A 1 86 ? 8.835 -7.572 6.346 1.00 94.31 86 SER A N 1
ATOM 639 C CA . SER A 1 86 ? 8.230 -6.577 7.242 1.00 94.31 86 SER A CA 1
ATOM 640 C C . SER A 1 86 ? 8.662 -5.143 6.912 1.00 94.31 86 SER A C 1
ATOM 642 O O . SER A 1 86 ? 8.388 -4.219 7.678 1.00 94.31 86 SER A O 1
ATOM 644 N N . THR A 1 87 ? 9.393 -4.949 5.812 1.00 93.75 87 THR A N 1
ATOM 645 C CA . THR A 1 87 ? 9.794 -3.629 5.315 1.00 93.75 87 THR A CA 1
ATOM 646 C C . THR A 1 87 ? 8.629 -2.969 4.575 1.00 93.75 87 THR A C 1
ATOM 648 O O . THR A 1 87 ? 7.870 -3.683 3.931 1.00 93.75 87 THR A O 1
ATOM 651 N N . PRO A 1 88 ? 8.481 -1.629 4.603 1.00 93.50 88 PRO A N 1
ATOM 652 C CA . PRO A 1 88 ? 7.325 -0.955 3.998 1.00 93.50 88 PRO A CA 1
ATOM 653 C C . PRO A 1 88 ? 7.104 -1.264 2.512 1.00 93.50 88 PRO A C 1
ATOM 655 O O . PRO A 1 88 ? 5.966 -1.310 2.062 1.00 93.50 88 PRO A O 1
ATOM 658 N N . ILE A 1 89 ? 8.186 -1.485 1.762 1.00 95.62 89 ILE A N 1
ATOM 659 C CA . ILE A 1 89 ? 8.158 -1.921 0.364 1.00 95.62 89 ILE A CA 1
ATOM 660 C C . ILE A 1 89 ? 8.978 -3.208 0.257 1.00 95.62 89 ILE A C 1
ATOM 662 O O . ILE A 1 89 ? 10.028 -3.335 0.903 1.00 95.62 89 ILE A O 1
ATOM 666 N N . ASN A 1 90 ? 8.502 -4.159 -0.544 1.00 95.31 90 ASN A N 1
ATOM 667 C CA . ASN A 1 90 ? 9.212 -5.387 -0.876 1.00 95.31 90 ASN A CA 1
ATOM 668 C C . ASN A 1 90 ? 9.099 -5.692 -2.379 1.00 95.31 90 ASN A C 1
ATOM 670 O O . ASN A 1 90 ? 8.033 -5.535 -2.972 1.00 95.31 90 ASN A O 1
ATOM 674 N N . GLY A 1 91 ? 10.199 -6.113 -3.002 1.00 93.38 91 GLY A N 1
ATOM 675 C CA . GLY A 1 91 ? 10.265 -6.304 -4.451 1.00 93.38 91 GLY A CA 1
ATOM 676 C C . GLY A 1 91 ? 11.673 -6.145 -5.018 1.00 93.38 91 GLY A C 1
ATOM 677 O O . GLY A 1 91 ? 12.673 -6.387 -4.332 1.00 93.38 91 GLY A O 1
ATOM 678 N N . VAL A 1 92 ? 11.744 -5.716 -6.279 1.00 91.75 92 VAL A N 1
ATOM 679 C CA . VAL A 1 92 ? 12.981 -5.441 -7.019 1.00 91.75 92 VAL A CA 1
ATOM 680 C C . VAL A 1 92 ? 13.072 -3.941 -7.311 1.00 91.75 92 VAL A C 1
ATOM 682 O O . VAL A 1 92 ? 12.354 -3.404 -8.153 1.00 91.75 92 VAL A O 1
ATOM 685 N N . ASN A 1 93 ? 13.993 -3.257 -6.632 1.00 88.69 93 ASN A N 1
ATOM 686 C CA . ASN A 1 93 ? 14.263 -1.833 -6.849 1.00 88.69 93 ASN A CA 1
ATOM 687 C C . ASN A 1 93 ? 15.258 -1.630 -8.010 1.00 88.69 93 ASN A C 1
ATOM 689 O O . ASN A 1 93 ? 16.414 -1.269 -7.784 1.00 88.69 93 ASN A O 1
ATOM 693 N N . ALA A 1 94 ? 14.852 -1.977 -9.236 1.00 83.94 94 ALA A N 1
ATOM 694 C CA . ALA A 1 94 ? 15.690 -1.839 -10.429 1.00 83.94 94 ALA A CA 1
ATOM 695 C C . ALA A 1 94 ? 14.881 -1.714 -11.736 1.00 83.94 94 ALA A C 1
ATOM 697 O O . ALA A 1 94 ? 13.791 -2.292 -11.871 1.00 83.94 94 ALA A O 1
ATOM 698 N N . TRP A 1 95 ? 15.487 -1.033 -12.719 1.00 77.25 95 TRP A N 1
ATOM 699 C CA . TRP A 1 95 ? 15.019 -0.932 -14.104 1.00 77.25 95 TRP A CA 1
ATOM 700 C C . TRP A 1 95 ? 16.162 -1.081 -15.130 1.00 77.25 95 TRP A C 1
ATOM 702 O O . TRP A 1 95 ? 17.168 -0.380 -15.005 1.00 77.25 95 TRP A O 1
ATOM 712 N N . PRO A 1 96 ? 16.022 -1.944 -16.158 1.00 76.31 96 PRO A N 1
ATOM 713 C CA . PRO A 1 96 ? 15.001 -2.986 -16.264 1.00 76.31 96 PRO A CA 1
ATOM 714 C C . PRO A 1 96 ? 15.137 -3.975 -15.094 1.00 76.31 96 PRO A C 1
ATOM 716 O O . PRO A 1 96 ? 16.240 -4.331 -14.684 1.00 76.31 96 PRO A O 1
ATOM 719 N N . GLY A 1 97 ? 14.009 -4.372 -14.504 1.00 71.75 97 GLY A N 1
ATOM 720 C CA . GLY A 1 97 ? 14.016 -5.263 -13.339 1.00 71.75 97 GLY A CA 1
ATOM 721 C C . GLY A 1 97 ? 14.228 -6.727 -13.729 1.00 71.75 97 GLY A C 1
ATOM 722 O O . GLY A 1 97 ? 13.822 -7.147 -14.809 1.00 71.75 97 GLY A O 1
ATOM 723 N N . SER A 1 98 ? 14.820 -7.524 -12.837 1.00 84.50 98 SER A N 1
ATOM 724 C CA . SER A 1 98 ? 14.766 -8.989 -12.923 1.00 84.50 98 SER A CA 1
ATOM 725 C C . SER A 1 98 ? 13.459 -9.524 -12.330 1.00 84.50 98 SER A C 1
ATOM 727 O O . SER A 1 98 ? 12.789 -8.832 -11.561 1.00 84.50 98 SER A O 1
ATOM 729 N N . ALA A 1 99 ? 13.116 -10.778 -12.641 1.00 91.31 99 ALA A N 1
ATOM 730 C CA . ALA A 1 99 ? 12.030 -11.469 -11.951 1.00 91.31 99 ALA A CA 1
ATOM 731 C C . ALA A 1 99 ? 12.321 -11.510 -10.433 1.00 91.31 99 ALA A C 1
ATOM 733 O O . ALA A 1 99 ? 13.449 -11.848 -10.050 1.00 91.31 99 ALA A O 1
ATOM 734 N N . PRO A 1 100 ? 11.359 -11.144 -9.567 1.00 94.31 100 PRO A N 1
ATOM 735 C CA . PRO A 1 100 ? 11.555 -11.168 -8.125 1.00 94.31 100 PRO A CA 1
ATOM 736 C C . PRO A 1 100 ? 11.624 -12.611 -7.612 1.00 94.31 100 PRO A C 1
ATOM 738 O O . PRO A 1 100 ? 11.050 -13.535 -8.191 1.00 94.31 100 PRO A O 1
ATOM 741 N N . SER A 1 101 ? 12.313 -12.816 -6.490 1.00 95.31 101 SER A N 1
ATOM 742 C CA . SER A 1 101 ? 12.240 -14.077 -5.750 1.00 95.31 101 SER A CA 1
ATOM 743 C C . SER A 1 101 ? 10.914 -14.204 -4.985 1.00 95.31 101 SER A C 1
ATOM 745 O O . SER A 1 101 ? 10.228 -13.216 -4.719 1.00 95.31 101 SER A O 1
ATOM 747 N N . ALA A 1 102 ? 10.593 -15.413 -4.510 1.00 95.88 102 ALA A N 1
ATOM 748 C CA . ALA A 1 102 ? 9.436 -15.620 -3.633 1.00 95.88 102 ALA A CA 1
ATOM 749 C C . ALA A 1 102 ? 9.514 -14.789 -2.335 1.00 95.88 102 ALA A C 1
ATOM 751 O O . ALA A 1 102 ? 8.494 -14.306 -1.851 1.00 95.88 102 ALA A O 1
ATOM 752 N N . SER A 1 103 ? 10.713 -14.564 -1.779 1.00 95.94 103 SER A N 1
ATOM 753 C CA . SER A 1 103 ? 10.867 -13.702 -0.599 1.00 95.94 103 SER A CA 1
ATOM 754 C C . SER A 1 103 ? 10.599 -12.230 -0.924 1.00 95.94 103 SER A C 1
ATOM 756 O O . SER A 1 103 ? 10.010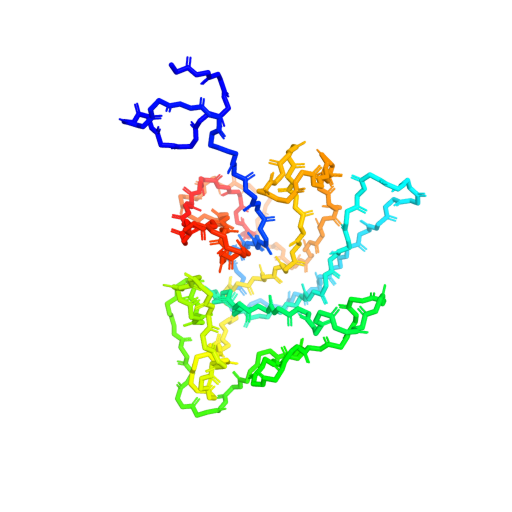 -11.535 -0.101 1.00 95.94 103 SER A O 1
ATOM 758 N N . GLN A 1 104 ? 10.945 -11.769 -2.130 1.00 95.69 104 GLN A N 1
ATOM 759 C CA . GLN A 1 104 ? 10.630 -10.423 -2.638 1.00 95.69 104 GLN A CA 1
ATOM 760 C C . GLN A 1 104 ? 9.159 -10.249 -3.045 1.00 95.69 104 GLN A C 1
ATOM 762 O O . GLN A 1 104 ? 8.734 -9.146 -3.374 1.00 95.69 104 GLN A O 1
ATOM 767 N N . GLN A 1 105 ? 8.379 -11.328 -3.029 1.00 96.31 105 GLN A N 1
ATOM 768 C CA . GLN A 1 105 ? 6.939 -11.328 -3.284 1.00 96.31 105 GLN A CA 1
ATOM 769 C C . GLN A 1 105 ? 6.122 -11.664 -2.032 1.00 96.31 105 GLN A C 1
ATOM 771 O O . GLN A 1 105 ? 4.947 -12.014 -2.126 1.00 96.31 105 GLN A O 1
ATOM 776 N N . SER A 1 106 ? 6.741 -11.567 -0.852 1.00 96.75 106 SER A N 1
ATOM 777 C CA . SER A 1 106 ? 6.109 -11.898 0.425 1.00 96.75 106 SER A CA 1
ATOM 778 C C . SER A 1 106 ? 5.804 -10.666 1.279 1.00 96.75 106 SER A C 1
ATOM 780 O O . SER A 1 106 ? 6.519 -9.666 1.214 1.00 96.75 106 SER A O 1
ATOM 782 N N . ALA A 1 107 ? 4.766 -10.746 2.107 1.00 96.94 107 ALA A N 1
ATOM 783 C CA . ALA A 1 107 ? 4.367 -9.698 3.041 1.00 96.94 107 ALA A CA 1
ATOM 784 C C . ALA A 1 107 ? 3.923 -10.292 4.376 1.00 96.94 107 ALA A C 1
ATOM 786 O O . ALA A 1 107 ? 3.179 -11.275 4.426 1.00 96.94 107 ALA A O 1
ATOM 787 N N . ALA A 1 108 ? 4.364 -9.682 5.474 1.00 97.31 108 ALA A N 1
ATOM 788 C CA . ALA A 1 108 ? 3.922 -10.071 6.801 1.00 97.31 108 ALA A CA 1
ATOM 789 C C . ALA A 1 108 ? 2.477 -9.621 6.998 1.00 97.31 108 ALA A C 1
ATOM 791 O O . ALA A 1 108 ? 2.126 -8.474 6.714 1.00 97.31 108 ALA A O 1
ATOM 792 N N . LEU A 1 109 ? 1.637 -10.520 7.505 1.00 96.19 109 LEU A N 1
ATOM 793 C CA . LEU A 1 109 ? 0.306 -10.137 7.948 1.00 96.19 109 LEU A CA 1
ATOM 794 C C . LEU A 1 109 ? 0.423 -9.326 9.236 1.00 96.19 109 LEU A C 1
ATOM 796 O O . LEU A 1 109 ? 1.132 -9.721 10.161 1.00 96.19 109 LEU A O 1
ATOM 800 N N . ASP A 1 110 ? -0.310 -8.223 9.307 1.00 96.75 110 ASP A N 1
ATOM 801 C CA . ASP A 1 110 ? -0.358 -7.381 10.494 1.00 96.75 110 ASP A CA 1
ATOM 802 C C . ASP A 1 110 ? -1.774 -6.836 10.704 1.00 96.75 110 ASP A C 1
ATOM 804 O O . ASP A 1 110 ? -2.315 -6.058 9.915 1.00 96.75 110 ASP A O 1
ATOM 808 N N . GLY A 1 111 ? -2.385 -7.261 11.811 1.00 96.12 111 GLY A N 1
ATOM 809 C CA . GLY A 1 111 ? -3.724 -6.841 12.200 1.00 96.12 111 GLY A CA 1
ATOM 810 C C . GLY A 1 111 ? -3.822 -5.356 12.558 1.00 96.12 111 GLY A C 1
ATOM 811 O O . GLY A 1 111 ? -4.928 -4.828 12.605 1.00 96.12 111 GLY A O 1
ATOM 812 N N . ASN A 1 112 ? -2.723 -4.646 12.792 1.00 96.25 112 ASN A N 1
ATOM 813 C CA . ASN A 1 112 ? -2.775 -3.216 13.063 1.00 96.25 112 ASN A CA 1
ATOM 814 C C . ASN A 1 112 ? -3.093 -2.371 11.822 1.00 96.25 112 ASN A C 1
ATOM 816 O O . ASN A 1 112 ? -3.502 -1.218 11.973 1.00 96.25 112 ASN A O 1
ATOM 820 N N . TYR A 1 113 ? -2.946 -2.937 10.624 1.00 97.12 113 TYR A N 1
ATOM 821 C CA . TYR A 1 113 ? -2.978 -2.186 9.380 1.00 97.12 113 TYR A CA 1
ATOM 822 C C . TYR A 1 113 ? -4.058 -2.677 8.415 1.00 97.12 113 TYR A C 1
ATOM 824 O O . TYR A 1 113 ? -4.482 -3.836 8.447 1.00 97.12 113 TYR A O 1
ATOM 832 N N . VAL A 1 114 ? -4.503 -1.759 7.563 1.00 97.25 114 VAL A N 1
ATOM 833 C CA . VAL A 1 114 ? -5.277 -2.032 6.353 1.00 97.25 114 VAL A CA 1
ATOM 834 C C . VAL A 1 114 ? -4.556 -1.353 5.204 1.00 97.25 114 VAL A C 1
ATOM 836 O O . VAL A 1 114 ? -4.357 -0.139 5.239 1.00 97.25 114 VAL A O 1
ATOM 839 N N . ASP A 1 115 ? -4.175 -2.150 4.223 1.00 95.88 115 ASP A N 1
ATOM 840 C CA . ASP A 1 115 ? -3.383 -1.768 3.063 1.00 95.88 115 ASP A CA 1
ATOM 841 C C . ASP A 1 115 ? -4.256 -1.827 1.811 1.00 95.88 115 ASP A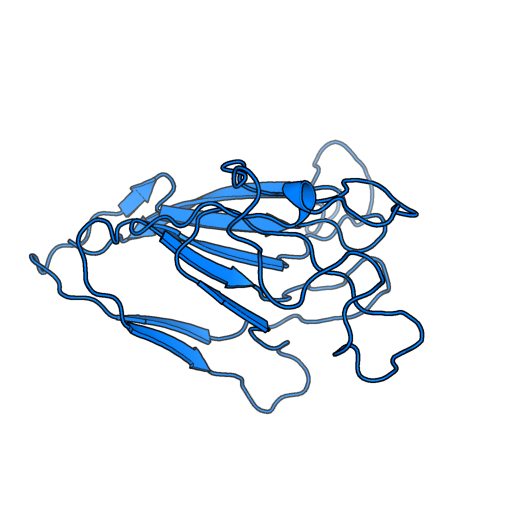 C 1
ATOM 843 O O . ASP A 1 115 ? -5.082 -2.737 1.675 1.00 95.88 115 ASP A O 1
ATOM 847 N N . PHE A 1 116 ? -4.111 -0.825 0.949 1.00 94.25 116 PHE A N 1
ATOM 848 C CA . PHE A 1 116 ? -4.771 -0.720 -0.342 1.00 94.25 116 PHE A CA 1
ATOM 849 C C . PHE A 1 116 ? -3.703 -0.494 -1.409 1.00 94.25 116 PHE A C 1
ATOM 851 O O . PHE A 1 116 ? -3.026 0.533 -1.386 1.00 94.25 116 PHE A O 1
ATOM 858 N N . THR A 1 117 ? -3.608 -1.408 -2.373 1.00 91.00 117 THR A N 1
ATOM 859 C CA . THR A 1 117 ? -2.859 -1.155 -3.607 1.00 91.00 117 THR A CA 1
ATOM 860 C C . THR A 1 117 ? -3.760 -0.353 -4.542 1.00 91.00 117 THR A C 1
ATOM 862 O O . THR A 1 117 ? -4.874 -0.786 -4.851 1.00 91.00 117 THR A O 1
ATOM 865 N N . ILE A 1 118 ? -3.290 0.819 -4.948 1.00 88.38 118 ILE A N 1
ATOM 866 C CA . ILE A 1 118 ? -3.984 1.775 -5.817 1.00 88.38 118 ILE A CA 1
ATOM 867 C C . ILE A 1 118 ? -3.042 2.172 -6.957 1.00 88.38 118 ILE A C 1
ATOM 869 O O . ILE A 1 118 ? -1.894 1.746 -6.975 1.00 88.38 118 ILE A O 1
ATOM 873 N N . ASP A 1 119 ? -3.497 3.011 -7.869 1.00 83.12 119 ASP A N 1
ATOM 874 C CA . ASP A 1 119 ? -2.618 3.830 -8.696 1.00 83.12 119 ASP A CA 1
ATOM 875 C C . ASP A 1 119 ? -3.231 5.231 -8.739 1.00 83.12 119 ASP A C 1
ATOM 877 O O . ASP A 1 119 ? -4.417 5.410 -9.017 1.00 83.12 119 ASP A O 1
ATOM 881 N N . ALA A 1 120 ? -2.450 6.219 -8.320 1.00 85.31 120 ALA A N 1
ATOM 882 C CA . ALA A 1 120 ? -2.841 7.614 -8.332 1.00 85.31 120 ALA A CA 1
ATOM 883 C C . ALA A 1 120 ? -1.628 8.467 -8.693 1.00 85.31 120 ALA A C 1
ATOM 885 O O . ALA A 1 120 ? -0.650 8.547 -7.940 1.00 85.31 120 ALA A O 1
ATOM 886 N N . ASN A 1 121 ? -1.720 9.146 -9.833 1.00 83.69 121 ASN A N 1
ATOM 887 C CA . ASN A 1 121 ? -0.645 9.952 -10.389 1.00 83.69 121 ASN A CA 1
ATOM 888 C C . ASN A 1 121 ? -1.207 11.114 -11.228 1.00 83.69 121 ASN A C 1
ATOM 890 O O . ASN A 1 121 ? -2.247 11.013 -11.872 1.00 83.69 121 ASN A O 1
ATOM 894 N N . TYR A 1 122 ? -0.532 12.263 -11.225 1.00 78.31 122 TYR A N 1
ATOM 895 C CA . TYR A 1 122 ? -0.898 13.360 -12.134 1.00 78.31 122 TYR A CA 1
ATOM 896 C C . TYR A 1 122 ? -0.377 13.121 -13.560 1.00 78.31 122 TYR A C 1
ATOM 898 O O . TYR A 1 122 ? -1.026 13.508 -14.539 1.00 78.31 122 TYR A O 1
ATOM 906 N N . LEU A 1 123 ? 0.830 12.562 -13.637 1.00 78.00 123 LEU A N 1
ATOM 907 C CA . LEU A 1 123 ? 1.547 12.146 -14.832 1.00 78.00 123 LEU A CA 1
ATOM 908 C C . LEU A 1 123 ? 2.658 11.197 -14.362 1.00 78.00 123 LEU A C 1
ATOM 910 O O . LEU A 1 123 ? 3.502 11.643 -13.588 1.00 78.00 123 LEU A O 1
ATOM 914 N N . ASP A 1 124 ? 2.646 9.934 -14.761 1.00 70.31 124 ASP A N 1
ATOM 915 C CA . ASP A 1 124 ? 3.721 8.987 -14.424 1.00 70.31 124 ASP A CA 1
ATOM 916 C C . ASP A 1 124 ? 4.889 9.053 -15.436 1.00 70.31 124 ASP A C 1
ATOM 918 O O . ASP A 1 124 ? 4.983 9.982 -16.255 1.00 70.31 124 ASP A O 1
ATOM 922 N N . ASP A 1 125 ? 5.829 8.1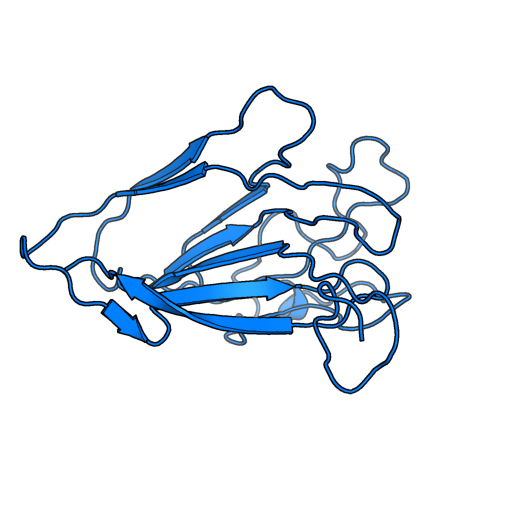09 -15.348 1.00 67.81 125 ASP A N 1
ATOM 923 C CA . ASP A 1 125 ? 7.018 8.071 -16.198 1.00 67.81 125 ASP A CA 1
ATOM 924 C C . ASP A 1 125 ? 6.764 7.579 -17.634 1.00 67.81 125 ASP A C 1
ATOM 926 O O . ASP A 1 125 ? 7.507 7.982 -18.541 1.00 67.81 125 ASP A O 1
ATOM 930 N N . ASP A 1 126 ? 5.676 6.843 -17.881 1.00 68.56 126 ASP A N 1
ATOM 931 C CA . ASP A 1 126 ? 5.226 6.446 -19.224 1.00 68.56 126 ASP A CA 1
ATOM 932 C C . ASP A 1 126 ? 4.267 7.467 -19.884 1.00 68.56 126 ASP A C 1
ATOM 934 O O . ASP A 1 126 ? 4.043 7.438 -21.103 1.00 68.56 126 ASP A O 1
ATOM 938 N N . ARG A 1 127 ? 3.836 8.468 -19.101 1.00 73.81 127 ARG A N 1
ATOM 939 C CA . ARG A 1 127 ? 2.910 9.570 -19.415 1.00 73.81 127 ARG A CA 1
ATOM 940 C C . ARG A 1 127 ? 1.425 9.228 -19.286 1.00 73.81 127 ARG A C 1
ATOM 942 O O . ARG A 1 127 ? 0.596 10.014 -19.777 1.00 73.81 127 ARG A O 1
ATOM 949 N N . SER A 1 128 ? 1.072 8.131 -18.628 1.00 74.69 128 SER A N 1
ATOM 950 C CA . SER A 1 128 ? -0.283 7.876 -18.158 1.00 74.69 128 SER A CA 1
ATOM 951 C C . SER A 1 128 ? -0.701 8.913 -17.109 1.00 74.69 128 SER A C 1
ATOM 953 O O . SER A 1 128 ? 0.106 9.691 -16.590 1.00 74.69 128 SER A O 1
ATOM 955 N N . LYS A 1 129 ? -2.016 9.015 -16.889 1.00 78.69 129 LYS A N 1
ATOM 956 C CA . LYS A 1 129 ? -2.602 9.961 -15.939 1.00 78.69 129 LYS A CA 1
ATOM 957 C C . LYS A 1 129 ? -3.762 9.328 -15.201 1.00 78.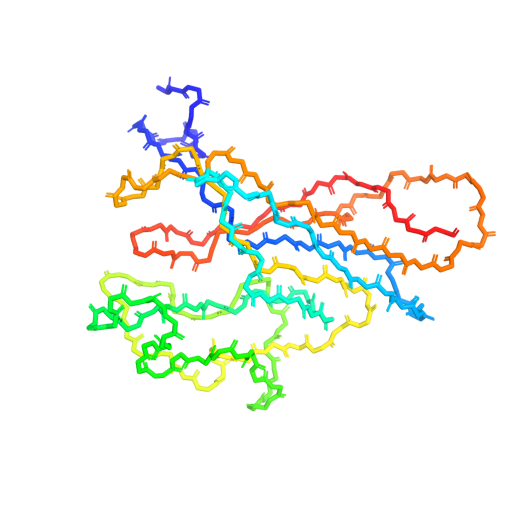69 129 LYS A C 1
ATOM 959 O O . LYS A 1 129 ? -4.824 9.126 -15.794 1.00 78.69 129 LYS A O 1
ATOM 964 N N . THR A 1 130 ? -3.601 9.215 -13.893 1.00 77.69 130 THR A N 1
ATOM 965 C CA . THR A 1 130 ? -4.654 8.778 -12.976 1.00 77.69 130 THR A CA 1
ATOM 966 C C . THR A 1 130 ? -4.867 9.830 -11.881 1.00 77.69 130 THR A C 1
ATOM 968 O O . THR A 1 130 ? -4.523 9.619 -10.714 1.00 77.69 130 THR A O 1
ATOM 971 N N . PRO A 1 131 ? -5.376 11.031 -12.232 1.00 74.25 131 PRO A N 1
ATOM 972 C CA . PRO A 1 131 ? -5.321 12.193 -11.345 1.00 74.25 131 PRO A CA 1
ATOM 973 C C . PRO A 1 131 ? -6.278 12.101 -10.150 1.00 74.25 131 PRO A C 1
ATOM 975 O O . PRO A 1 131 ? -6.204 12.937 -9.248 1.00 74.25 131 PRO A O 1
ATOM 978 N N . SER A 1 132 ? -7.198 11.134 -10.154 1.00 77.81 132 SER A N 1
ATOM 979 C CA . SER A 1 132 ? -8.166 10.918 -9.081 1.00 77.81 132 SER A CA 1
ATOM 980 C C . SER A 1 132 ? -7.878 9.592 -8.389 1.00 77.81 132 SER A C 1
ATOM 982 O O . SER A 1 132 ? -7.752 8.562 -9.043 1.00 77.81 132 SER A O 1
ATOM 984 N N . SER A 1 133 ? -7.785 9.614 -7.060 1.00 78.38 133 SER A N 1
ATOM 985 C CA . SER A 1 133 ? -7.645 8.392 -6.274 1.00 78.38 133 SER A CA 1
ATOM 986 C C . SER A 1 133 ? -9.002 7.719 -6.046 1.00 78.38 133 SER A C 1
ATOM 988 O O . SER A 1 133 ? -10.025 8.407 -5.956 1.00 78.38 133 SER A O 1
ATOM 990 N N . PRO A 1 134 ? -9.031 6.386 -5.875 1.00 84.00 134 PRO A N 1
ATOM 991 C CA . PRO A 1 134 ? -10.252 5.690 -5.503 1.00 84.00 134 PRO A CA 1
ATOM 992 C C . PRO A 1 134 ? -10.684 6.047 -4.075 1.00 84.00 134 PRO A C 1
ATOM 994 O O . PRO A 1 134 ? -9.876 6.348 -3.188 1.00 84.00 134 PRO A O 1
ATOM 997 N N . TYR A 1 135 ? -11.981 5.920 -3.803 1.00 88.12 135 TYR A N 1
ATOM 998 C CA . TYR A 1 135 ? -12.499 6.069 -2.447 1.00 88.12 135 TYR A CA 1
ATOM 999 C C . TYR A 1 135 ? -12.287 4.780 -1.653 1.00 88.12 135 TYR A C 1
ATOM 1001 O O . TYR A 1 135 ? -12.946 3.772 -1.897 1.00 88.12 135 TYR A O 1
ATOM 1009 N N . THR A 1 136 ? -11.409 4.819 -0.651 1.00 91.75 136 THR A N 1
ATOM 1010 C CA . THR A 1 136 ? -11.196 3.702 0.288 1.00 91.75 136 THR A CA 1
ATOM 1011 C C . THR A 1 136 ? -12.011 3.883 1.568 1.00 91.75 136 THR A C 1
ATOM 1013 O O . THR A 1 136 ? -12.007 4.966 2.163 1.00 91.75 136 THR A O 1
ATOM 1016 N N . TYR A 1 137 ? -12.628 2.811 2.057 1.00 93.31 137 TYR A N 1
ATOM 1017 C CA . TYR A 1 137 ? -13.412 2.790 3.288 1.00 93.31 137 TYR A CA 1
ATOM 1018 C C . TYR A 1 137 ? -12.873 1.738 4.249 1.00 93.31 137 TYR A C 1
ATOM 1020 O O . TYR A 1 137 ? -12.644 0.589 3.877 1.00 93.31 137 TYR A O 1
ATOM 1028 N N . VAL A 1 138 ? -12.740 2.117 5.520 1.00 94.94 138 VAL A N 1
ATOM 1029 C CA . VAL A 1 138 ? -12.432 1.190 6.610 1.00 94.94 138 VAL A CA 1
ATOM 1030 C C . VAL A 1 138 ? -13.417 1.432 7.742 1.00 94.94 138 VAL A C 1
ATOM 1032 O O . VAL A 1 138 ? -13.534 2.545 8.250 1.00 94.94 138 VAL A O 1
ATOM 1035 N N . LYS A 1 139 ? -14.134 0.381 8.134 1.00 94.81 139 LYS A N 1
ATOM 1036 C CA . LYS A 1 139 ? -15.114 0.374 9.217 1.00 94.81 139 LYS A CA 1
ATOM 1037 C C . LYS A 1 139 ? -14.651 -0.564 10.321 1.00 94.81 139 LYS A C 1
ATOM 1039 O O . LYS A 1 139 ? -14.386 -1.743 10.091 1.00 94.81 139 LYS A O 1
ATOM 1044 N N . THR A 1 140 ? -14.643 -0.058 11.545 1.00 93.94 140 THR A N 1
ATOM 1045 C CA . THR A 1 140 ? -14.386 -0.840 12.756 1.00 93.94 140 THR A CA 1
ATOM 1046 C C . THR A 1 140 ? -15.238 -0.312 13.912 1.00 93.94 140 THR A C 1
ATOM 1048 O O . THR A 1 140 ? -15.965 0.669 13.745 1.00 93.94 140 THR A O 1
ATOM 1051 N N . SER A 1 141 ? -15.203 -0.982 15.062 1.00 90.06 141 SER A N 1
ATOM 1052 C CA . SER A 1 141 ? -15.810 -0.467 16.288 1.00 90.06 141 SER A CA 1
ATOM 1053 C C . SER A 1 141 ? -14.975 0.679 16.860 1.00 90.06 141 SER A C 1
ATOM 1055 O O . SER A 1 141 ? -13.744 0.628 16.842 1.00 90.06 141 SER A O 1
ATOM 1057 N N . CYS A 1 142 ? -15.649 1.684 17.413 1.00 84.44 142 CYS A N 1
ATOM 1058 C CA . CYS A 1 142 ? -15.034 2.723 18.234 1.00 84.44 142 CYS A CA 1
ATOM 1059 C C . CYS A 1 142 ? -15.286 2.405 19.714 1.00 84.44 142 CYS A C 1
ATOM 1061 O O . CYS A 1 142 ? -16.364 1.931 20.073 1.00 84.44 142 CYS A O 1
ATOM 1063 N N . SER A 1 143 ? -14.301 2.656 20.567 1.00 86.12 143 SER A N 1
ATOM 1064 C CA . SER A 1 143 ? -14.428 2.683 22.027 1.00 86.12 143 SER A CA 1
ATOM 1065 C C . SER A 1 143 ? -14.623 4.106 22.568 1.00 86.12 143 SER A C 1
ATOM 1067 O O . SER A 1 143 ? -14.961 4.265 23.738 1.00 86.12 143 SER A O 1
ATOM 1069 N N . SER A 1 144 ? -14.458 5.137 21.729 1.00 85.81 144 SER A N 1
ATOM 1070 C CA . SER A 1 144 ? -14.650 6.548 22.068 1.00 85.81 144 SER A CA 1
ATOM 1071 C C . SER A 1 144 ? -15.222 7.351 20.891 1.00 85.81 144 SER A C 1
ATOM 1073 O O . SER A 1 144 ? -15.083 6.983 19.727 1.00 85.81 144 SER A O 1
ATOM 1075 N N . SER A 1 145 ? -15.868 8.478 21.198 1.00 83.75 145 SER A N 1
ATOM 1076 C CA . SER A 1 145 ? -16.310 9.477 20.213 1.00 83.75 145 SER A CA 1
ATOM 1077 C C . SER A 1 145 ? -15.268 10.570 19.943 1.00 83.75 145 SER A C 1
ATOM 1079 O O . SER A 1 145 ? -15.452 11.390 19.048 1.00 83.75 145 SER A O 1
ATOM 1081 N N . THR A 1 146 ? -14.205 10.639 20.744 1.00 85.06 146 THR A N 1
ATOM 1082 C CA . THR A 1 146 ? -13.160 11.665 20.624 1.00 85.06 146 THR A CA 1
ATOM 1083 C C . THR A 1 146 ? -12.009 11.110 19.817 1.00 85.06 146 THR A C 1
ATOM 1085 O O . THR A 1 146 ? -11.322 10.262 20.347 1.00 85.06 146 THR A O 1
ATOM 1088 N N . HIS A 1 147 ? -11.710 11.597 18.617 1.00 84.94 147 HIS A N 1
ATOM 1089 C CA . HIS A 1 147 ? -10.577 11.084 17.836 1.00 84.94 147 HIS A CA 1
ATOM 1090 C C . HIS A 1 147 ? -9.319 11.942 18.010 1.00 84.94 147 HIS A C 1
ATOM 1092 O O . HIS A 1 147 ? -9.388 13.170 18.006 1.00 84.94 147 HIS A O 1
ATOM 1098 N N . THR A 1 148 ? -8.158 11.292 18.115 1.00 88.75 148 THR A N 1
ATOM 1099 C CA . THR A 1 148 ? -6.852 11.963 18.214 1.00 88.75 148 THR A CA 1
ATOM 1100 C C . THR A 1 148 ? -6.039 11.689 16.960 1.00 88.75 148 THR A C 1
ATOM 1102 O O . THR A 1 148 ? -5.964 10.550 16.499 1.00 88.75 148 THR A O 1
ATOM 1105 N N . ALA A 1 149 ? -5.420 12.733 16.409 1.00 93.94 149 ALA A N 1
ATOM 1106 C CA . ALA A 1 149 ? -4.475 12.574 15.317 1.00 93.94 149 ALA A CA 1
ATOM 1107 C C . ALA A 1 149 ? -3.211 11.871 15.834 1.00 93.94 149 ALA A C 1
ATOM 1109 O O . ALA A 1 149 ? -2.571 12.325 16.782 1.00 93.94 149 ALA A O 1
ATOM 1110 N N . THR A 1 150 ? -2.850 10.760 15.206 1.00 94.25 150 THR A N 1
ATOM 1111 C CA . THR A 1 150 ? -1.672 9.960 15.527 1.00 94.25 150 THR A CA 1
ATOM 1112 C C . THR A 1 150 ? -0.678 10.062 14.380 1.00 94.25 150 THR A C 1
ATOM 1114 O O . THR A 1 150 ? -1.036 9.865 13.217 1.00 94.25 150 THR A O 1
ATOM 1117 N N . ALA A 1 151 ? 0.573 10.387 14.703 1.00 95.56 151 ALA A N 1
ATOM 1118 C CA . ALA A 1 151 ? 1.657 10.396 13.730 1.00 95.56 151 ALA A CA 1
ATOM 1119 C C . ALA A 1 151 ? 1.854 8.991 13.143 1.00 95.56 151 ALA A C 1
ATOM 1121 O O . ALA A 1 151 ? 1.856 8.004 13.877 1.00 95.56 151 ALA A O 1
ATOM 1122 N N . GLY A 1 152 ? 2.011 8.902 11.823 1.00 94.12 152 GLY A N 1
ATOM 1123 C CA . GLY A 1 152 ? 2.192 7.623 11.140 1.00 94.12 152 GLY A CA 1
ATOM 1124 C C . GLY A 1 152 ? 0.917 6.792 10.986 1.00 94.12 152 GLY A C 1
ATOM 1125 O O . GLY A 1 152 ? 1.005 5.614 10.655 1.00 94.12 152 GLY A O 1
ATOM 1126 N N . ALA A 1 153 ? -0.264 7.375 11.219 1.00 95.81 153 ALA A N 1
ATOM 1127 C CA . ALA A 1 153 ? -1.531 6.672 11.021 1.00 95.81 153 ALA A CA 1
ATOM 1128 C C . ALA A 1 153 ? -1.833 6.383 9.545 1.00 95.81 153 ALA A C 1
ATOM 1130 O O . ALA A 1 153 ? -2.620 5.483 9.254 1.00 95.81 153 ALA A O 1
ATOM 1131 N N . LEU A 1 154 ? -1.236 7.160 8.639 1.00 96.56 154 LEU A N 1
ATOM 1132 C CA . LEU A 1 154 ? -1.388 7.045 7.195 1.00 96.56 154 LEU A CA 1
ATOM 1133 C C . LEU A 1 154 ? 0.000 6.932 6.563 1.00 96.56 154 LEU A C 1
ATOM 1135 O O . LEU A 1 154 ? 0.854 7.781 6.829 1.00 96.56 154 LEU A O 1
ATOM 1139 N N . THR A 1 155 ? 0.214 5.923 5.726 1.00 96.56 155 THR A N 1
ATOM 1140 C CA . THR A 1 155 ? 1.460 5.716 4.974 1.00 96.56 155 THR A CA 1
ATOM 1141 C C . THR A 1 155 ? 1.148 5.615 3.490 1.00 96.56 155 THR A C 1
ATOM 1143 O O . THR A 1 155 ? 0.189 4.951 3.113 1.00 96.56 155 THR A O 1
ATOM 1146 N N . PHE A 1 156 ? 1.960 6.268 2.665 1.00 94.88 156 PHE A N 1
ATOM 1147 C CA . PHE A 1 156 ? 1.853 6.278 1.209 1.00 94.88 156 PHE A CA 1
ATOM 1148 C C . PHE A 1 156 ? 3.154 5.767 0.613 1.00 94.88 156 PHE A C 1
ATOM 1150 O O . PHE A 1 156 ? 4.232 6.069 1.148 1.00 94.88 156 PHE A O 1
ATOM 1157 N N . ARG A 1 157 ? 3.062 4.994 -0.472 1.00 94.88 157 ARG A N 1
ATOM 1158 C CA . ARG A 1 157 ? 4.246 4.409 -1.102 1.00 94.88 157 ARG A CA 1
ATOM 1159 C C . ARG A 1 157 ? 4.175 4.453 -2.621 1.00 94.88 157 ARG A C 1
ATOM 1161 O O . ARG A 1 157 ? 3.119 4.246 -3.210 1.00 94.88 157 ARG A O 1
ATOM 1168 N N . GLN A 1 158 ? 5.344 4.670 -3.208 1.00 92.69 158 GLN A N 1
ATOM 1169 C CA . GLN A 1 158 ? 5.661 4.435 -4.609 1.00 92.69 158 GLN A CA 1
ATOM 1170 C C . GLN A 1 158 ? 6.525 3.179 -4.656 1.00 92.69 158 GLN A C 1
ATOM 1172 O O . GLN A 1 158 ? 7.612 3.153 -4.068 1.00 92.69 158 GLN A O 1
ATOM 1177 N N . THR A 1 159 ? 6.047 2.123 -5.311 1.00 89.56 159 THR A N 1
ATOM 1178 C CA . THR A 1 159 ? 6.734 0.816 -5.318 1.00 89.56 159 THR A CA 1
ATOM 1179 C C . THR A 1 159 ? 7.674 0.613 -6.503 1.00 89.56 159 THR A C 1
ATOM 1181 O O . THR A 1 159 ? 8.234 -0.473 -6.672 1.00 89.56 159 THR A O 1
ATOM 1184 N N . GLY A 1 160 ? 7.879 1.659 -7.304 1.00 77.62 160 GLY A N 1
ATOM 1185 C CA . GLY A 1 160 ? 8.729 1.638 -8.487 1.00 77.62 160 GLY A CA 1
ATOM 1186 C C . GLY A 1 160 ? 8.097 0.846 -9.627 1.00 77.62 160 GLY A C 1
ATOM 1187 O O . GLY A 1 160 ? 8.436 -0.328 -9.837 1.00 77.62 160 GLY A O 1
ATOM 1188 N N . GLN A 1 161 ? 7.178 1.488 -10.345 1.00 69.06 161 GLN A N 1
ATOM 1189 C CA . GLN A 1 161 ? 6.884 1.146 -11.729 1.00 69.06 161 GLN A CA 1
ATOM 1190 C C . GLN A 1 161 ? 8.007 1.751 -12.585 1.00 69.06 161 GLN A C 1
ATOM 1192 O O . GLN A 1 161 ? 8.489 2.842 -12.304 1.00 69.06 161 GLN A O 1
ATOM 1197 N N . GLU A 1 162 ? 8.538 0.970 -13.523 1.00 75.31 162 GLU A N 1
ATOM 1198 C CA . GLU A 1 162 ? 9.592 1.433 -14.431 1.00 75.31 162 GLU A CA 1
ATOM 1199 C C . GLU A 1 162 ? 10.816 2.106 -13.766 1.00 75.31 162 GLU A C 1
ATOM 1201 O O . GLU A 1 162 ? 11.521 1.445 -12.998 1.00 75.31 162 GLU A O 1
ATOM 1206 N N . GLN A 1 163 ? 11.115 3.372 -14.095 1.00 77.25 163 GLN A N 1
ATOM 1207 C CA . GLN A 1 163 ? 12.305 4.112 -13.645 1.00 77.25 163 GLN A CA 1
ATOM 1208 C C . GLN A 1 163 ? 12.101 4.769 -12.274 1.00 77.25 163 GLN A C 1
ATOM 1210 O O . GLN A 1 163 ? 13.058 5.295 -11.692 1.00 77.25 163 GLN A O 1
ATOM 1215 N N . ALA A 1 164 ? 10.874 4.742 -11.754 1.00 81.31 164 ALA A N 1
ATOM 1216 C CA . ALA A 1 164 ? 10.514 5.387 -10.509 1.00 81.31 164 ALA A CA 1
ATOM 1217 C C . ALA A 1 164 ? 11.213 4.720 -9.302 1.00 81.31 164 ALA A C 1
ATOM 1219 O O . ALA A 1 164 ? 11.218 3.489 -9.167 1.00 81.31 164 ALA A O 1
ATOM 1220 N N . PRO A 1 165 ? 11.808 5.500 -8.378 1.00 87.44 165 PRO A N 1
ATOM 1221 C CA . PRO A 1 165 ? 12.425 4.940 -7.185 1.00 87.44 165 PRO A CA 1
ATOM 1222 C C . PRO A 1 165 ? 11.370 4.475 -6.181 1.00 87.44 165 PRO A C 1
ATOM 1224 O O . PRO A 1 165 ? 10.211 4.891 -6.207 1.00 87.44 165 PRO A O 1
ATOM 1227 N N . TRP A 1 166 ? 11.803 3.677 -5.210 1.00 92.50 166 TRP A N 1
ATOM 1228 C CA . TRP A 1 166 ? 11.007 3.429 -4.015 1.00 92.50 166 TRP A CA 1
ATOM 1229 C C . TRP A 1 166 ? 10.911 4.678 -3.146 1.00 92.50 166 TRP A C 1
ATOM 1231 O O . TRP A 1 166 ? 11.926 5.225 -2.712 1.00 92.50 166 TRP A O 1
ATOM 1241 N N . ILE A 1 167 ? 9.683 5.085 -2.836 1.00 93.19 167 ILE A N 1
ATOM 1242 C CA . ILE A 1 167 ? 9.395 6.189 -1.920 1.00 93.19 167 ILE A CA 1
ATOM 1243 C C . ILE A 1 167 ? 8.376 5.695 -0.900 1.00 93.19 167 ILE A C 1
ATOM 1245 O O . ILE A 1 167 ? 7.385 5.071 -1.257 1.00 93.19 167 ILE A O 1
ATOM 1249 N N . SER A 1 168 ? 8.604 5.982 0.380 1.00 94.88 168 SER A N 1
ATOM 1250 C CA . SER A 1 168 ? 7.640 5.722 1.449 1.00 94.88 168 SER A CA 1
ATOM 1251 C C . SER A 1 168 ? 7.653 6.891 2.416 1.00 94.88 168 SER A C 1
ATOM 1253 O O . SER A 1 168 ? 8.708 7.266 2.927 1.00 94.88 168 SER A O 1
ATOM 1255 N N . PHE A 1 169 ? 6.481 7.429 2.721 1.00 94.25 169 PHE A N 1
ATOM 1256 C CA . PHE A 1 169 ? 6.333 8.481 3.717 1.00 94.25 169 PHE A CA 1
ATOM 1257 C C . PHE A 1 169 ? 5.036 8.303 4.491 1.00 94.25 169 PHE A C 1
ATOM 1259 O O . PHE A 1 169 ? 4.077 7.692 4.019 1.00 94.25 169 PHE A O 1
ATOM 1266 N N . SER A 1 170 ? 5.017 8.844 5.703 1.00 96.12 170 SER A N 1
ATOM 1267 C CA . SER A 1 170 ? 3.870 8.738 6.592 1.00 96.12 170 SER A CA 1
ATOM 1268 C C . SER A 1 170 ? 3.468 10.104 7.111 1.00 96.12 170 SER A C 1
ATOM 1270 O O . SER A 1 170 ? 4.315 10.961 7.362 1.00 96.12 170 SER A O 1
ATOM 1272 N N . ILE A 1 171 ? 2.170 10.286 7.314 1.00 96.00 171 ILE A N 1
ATOM 1273 C CA . ILE A 1 171 ? 1.592 11.512 7.857 1.00 96.00 171 ILE A CA 1
ATOM 1274 C C . ILE A 1 171 ? 0.733 11.201 9.080 1.00 96.00 171 ILE A C 1
ATOM 1276 O O . ILE A 1 171 ? 0.417 10.047 9.391 1.00 96.00 171 ILE A O 1
ATOM 1280 N N . SER A 1 172 ? 0.356 12.255 9.796 1.00 97.56 172 SER A N 1
ATOM 1281 C CA . SER A 1 172 ? -0.627 12.148 10.866 1.00 97.56 172 SER A CA 1
ATOM 1282 C C . SER A 1 172 ? -2.019 11.864 10.308 1.00 97.56 172 SER A C 1
ATOM 1284 O O . SER A 1 172 ? -2.415 12.405 9.279 1.00 97.56 172 SER A O 1
ATOM 1286 N N . GLY A 1 173 ? -2.789 11.062 11.031 1.00 94.00 173 GLY A N 1
ATOM 1287 C CA . GLY A 1 173 ? -4.186 10.781 10.715 1.00 94.00 173 GLY A CA 1
ATOM 1288 C C . GLY A 1 173 ? -4.937 10.283 11.940 1.00 94.00 173 GLY A C 1
ATOM 1289 O O . GLY A 1 173 ? -4.338 9.993 12.973 1.00 94.00 173 GLY A O 1
ATOM 1290 N N . PHE A 1 174 ? -6.259 10.209 11.848 1.00 92.00 174 PHE A N 1
ATOM 1291 C CA . PHE A 1 174 ? -7.078 9.700 12.942 1.00 92.00 174 PHE A CA 1
ATOM 1292 C C . PHE A 1 174 ? -7.100 8.176 12.923 1.00 92.00 174 PHE A C 1
ATOM 1294 O O . PHE A 1 174 ? -7.482 7.567 11.923 1.00 92.00 174 PHE A O 1
ATOM 1301 N N . VAL A 1 175 ? -6.714 7.574 14.044 1.00 90.81 175 VAL A N 1
ATOM 1302 C CA . VAL A 1 175 ? -6.885 6.139 14.279 1.00 90.81 175 VAL A CA 1
ATOM 1303 C C . VAL A 1 175 ? -8.203 5.886 15.011 1.00 90.81 175 VAL A C 1
ATOM 1305 O O . VAL A 1 175 ? -8.632 6.733 15.802 1.00 90.81 175 VAL A O 1
ATOM 1308 N N . PRO A 1 176 ? -8.857 4.734 14.791 1.00 86.56 176 PRO A N 1
ATOM 1309 C CA . PRO A 1 176 ? -10.024 4.368 15.574 1.00 86.56 176 PRO A CA 1
ATOM 1310 C C . PRO A 1 176 ? -9.634 4.205 17.039 1.00 86.56 176 PRO A C 1
ATOM 1312 O O . PRO A 1 176 ? -8.738 3.424 17.374 1.00 86.56 176 PRO A O 1
ATOM 1315 N N . ASN A 1 177 ? -10.346 4.901 17.915 1.00 80.94 177 ASN A N 1
ATOM 1316 C CA . ASN A 1 177 ? -10.307 4.645 19.340 1.00 80.94 177 ASN A CA 1
ATOM 1317 C C . ASN A 1 177 ? -11.632 4.095 19.793 1.00 80.94 177 ASN A C 1
ATOM 1319 O O . ASN A 1 177 ? -12.707 4.675 19.574 1.00 80.94 177 ASN A O 1
#

pLDDT: mean 87.17, std 9.41, range [56.16, 97.56]

Radius of gyration: 16.71 Å; chains: 1; bounding box: 35×41×46 Å

Sequence (177 aa):
MTNTDYDLNTAGSQYLEVNDFVRAGFSGRTVNAGYFVNNSNQEDVVSRMGRTNVSVQHRADASDATGQTPASGYVAQPLTTPTPASTPINGVNAWPGSAPSASQQSAALDGNYVDFTIDANYLDDDRSKTPSSPYTYVKTSCSSSTHTATAGALTFRQTGQEQAPWISFSISGFVPN

Foldseek 3Di:
DDPAAPDPVDDDRHHDKWQKKKFFFQVPWDKDKDWDDDPDPQFWDQLDKAQFQEAQDWFFDPPDPVSCHTDAQEDSAADQDDPADRDNYAAFFDVVTDRTHNNSRHTHGHSRMMMTGTTDICADPVGDHNPDYIGMDMDIDAPDPDWDWDWQRMKTWDRDDHPHGTDIDTGTDTHGD